Protein AF-A0A0S8EES5-F1 (afdb_monomer_lite)

Sequence (122 aa):
WSLVDFLVETYGPAKFAELFATFKEGSTVDNALLGVYSFDQDGLEDAWRASLDLPPRERPTPAEDQVSEASPTPAGQADTAGEADEDEFPWGTAIGLVAAGGALVGVTLLGVGVLSARLRRR

Structure (mmCIF, N/CA/C/O backbone):
data_AF-A0A0S8EES5-F1
#
_entry.id   AF-A0A0S8EES5-F1
#
loop_
_atom_site.group_PDB
_atom_site.id
_atom_site.type_symbol
_atom_site.label_atom_id
_atom_site.label_alt_id
_atom_site.label_comp_id
_atom_site.label_asym_id
_atom_site.label_entity_id
_atom_site.label_seq_id
_atom_site.pdbx_PDB_ins_code
_atom_site.Cartn_x
_atom_site.Cartn_y
_atom_site.Cartn_z
_atom_site.occupancy
_atom_site.B_iso_or_equiv
_atom_site.auth_seq_id
_atom_site.auth_comp_id
_atom_site.auth_asym_id
_atom_site.auth_atom_id
_atom_site.pdbx_PDB_model_num
ATOM 1 N N . TRP A 1 1 ? -2.210 0.722 -14.197 1.00 80.38 1 TRP A N 1
ATOM 2 C CA . TRP A 1 1 ? -2.063 -0.310 -13.162 1.00 80.38 1 TRP A CA 1
ATOM 3 C C . TRP A 1 1 ? -1.800 0.391 -11.848 1.00 80.38 1 TRP A C 1
ATOM 5 O O . TRP A 1 1 ? -0.877 1.199 -11.812 1.00 80.38 1 TRP A O 1
ATOM 15 N N . SER A 1 2 ? -2.638 0.194 -10.831 1.00 92.75 2 SER A N 1
ATOM 16 C CA . SER A 1 2 ? -2.426 0.808 -9.516 1.00 92.75 2 SER A CA 1
ATOM 17 C C . SER A 1 2 ? -1.786 -0.184 -8.538 1.00 92.75 2 SER A C 1
ATOM 19 O O . SER A 1 2 ? -1.866 -1.397 -8.726 1.00 92.75 2 SER A O 1
ATOM 21 N N . LEU A 1 3 ? -1.150 0.326 -7.481 1.00 94.31 3 LEU A N 1
ATOM 22 C CA . LEU A 1 3 ? -0.610 -0.505 -6.397 1.00 94.31 3 LEU A CA 1
ATOM 23 C C . LEU A 1 3 ? -1.723 -1.250 -5.637 1.00 94.31 3 LEU A C 1
ATOM 25 O O . LEU A 1 3 ? -1.525 -2.366 -5.165 1.00 94.31 3 LEU A O 1
ATOM 29 N N . VAL A 1 4 ? -2.911 -0.643 -5.551 1.00 94.81 4 VAL A N 1
ATOM 30 C CA . VAL A 1 4 ? -4.089 -1.260 -4.929 1.00 94.81 4 VAL A CA 1
ATOM 31 C C . VAL A 1 4 ? -4.578 -2.446 -5.756 1.00 94.81 4 VAL A C 1
ATOM 33 O O . VAL A 1 4 ? -4.836 -3.500 -5.182 1.00 94.81 4 VAL A O 1
ATOM 36 N N . ASP A 1 5 ? -4.646 -2.307 -7.084 1.00 96.50 5 ASP A N 1
ATOM 37 C CA . ASP A 1 5 ? -5.009 -3.426 -7.966 1.00 96.50 5 ASP A CA 1
ATOM 38 C C . ASP A 1 5 ? -4.024 -4.584 -7.788 1.00 96.50 5 ASP A C 1
ATOM 40 O O . ASP A 1 5 ? -4.446 -5.718 -7.593 1.00 96.50 5 ASP A O 1
ATOM 44 N N . PHE A 1 6 ? -2.717 -4.298 -7.739 1.00 96.94 6 PHE A N 1
ATOM 45 C CA . PHE A 1 6 ? -1.697 -5.313 -7.466 1.00 96.94 6 PHE A CA 1
ATOM 46 C C . PHE A 1 6 ? -1.941 -6.058 -6.146 1.00 96.94 6 PHE A C 1
ATOM 48 O O . PHE A 1 6 ? -1.895 -7.288 -6.127 1.00 96.94 6 PHE A O 1
ATOM 55 N N . LEU A 1 7 ? -2.230 -5.338 -5.057 1.00 97.06 7 LEU A N 1
ATOM 56 C CA . LEU A 1 7 ? -2.504 -5.951 -3.756 1.00 97.06 7 LEU A CA 1
ATOM 57 C C . LEU A 1 7 ? -3.744 -6.855 -3.798 1.00 97.06 7 LEU A C 1
ATOM 59 O O . LEU A 1 7 ? -3.719 -7.974 -3.284 1.00 97.06 7 LEU A O 1
ATOM 63 N N . VAL A 1 8 ? -4.822 -6.386 -4.428 1.00 97.25 8 VAL A N 1
ATOM 64 C CA . VAL A 1 8 ? -6.089 -7.122 -4.507 1.00 97.25 8 VAL A CA 1
ATOM 65 C C . VAL A 1 8 ? -5.986 -8.326 -5.438 1.00 97.25 8 VAL A C 1
ATOM 67 O O . VAL A 1 8 ? -6.517 -9.382 -5.107 1.00 97.25 8 VAL A O 1
ATOM 70 N N . GLU A 1 9 ? -5.313 -8.206 -6.576 1.00 97.31 9 GLU A N 1
ATOM 71 C CA . GLU A 1 9 ? -5.183 -9.306 -7.533 1.00 97.31 9 GLU A CA 1
ATOM 72 C C . GLU A 1 9 ? -4.168 -10.363 -7.084 1.00 97.31 9 GLU A C 1
ATOM 74 O O . GLU A 1 9 ? -4.403 -11.554 -7.283 1.00 97.31 9 GLU A O 1
ATOM 79 N N . THR A 1 10 ? -3.073 -9.954 -6.434 1.00 97.06 10 THR A N 1
ATOM 80 C CA . THR A 1 10 ? -2.003 -10.873 -6.007 1.00 97.06 10 THR A CA 1
ATOM 81 C C . THR A 1 10 ? -2.346 -11.590 -4.704 1.00 97.06 10 THR A C 1
ATOM 83 O O . THR A 1 10 ? -2.116 -12.792 -4.580 1.00 97.06 10 THR A O 1
ATOM 86 N N . TYR A 1 11 ? -2.905 -10.873 -3.724 1.00 96.81 11 TYR A N 1
ATOM 87 C CA . TYR A 1 11 ? -3.154 -11.409 -2.378 1.00 96.81 11 TYR A CA 1
ATOM 88 C C . TYR A 1 11 ? -4.641 -11.561 -2.043 1.00 96.81 11 TYR A C 1
ATOM 90 O O . TYR A 1 11 ? -4.999 -12.171 -1.032 1.00 96.81 11 TYR A O 1
ATOM 98 N N . GLY A 1 12 ? -5.521 -11.037 -2.892 1.00 97.69 12 GLY A N 1
ATOM 99 C CA . GLY A 1 12 ? -6.962 -11.131 -2.728 1.00 97.69 12 GLY A CA 1
ATOM 100 C C . GLY A 1 12 ? -7.572 -9.976 -1.922 1.00 97.69 12 GLY A C 1
ATOM 101 O O . GLY A 1 12 ? -6.930 -9.365 -1.061 1.00 97.69 12 GLY A O 1
ATOM 102 N N . PRO A 1 13 ? -8.876 -9.712 -2.119 1.00 97.44 13 PRO A N 1
ATOM 103 C CA . PRO A 1 13 ? -9.588 -8.647 -1.412 1.00 97.44 13 PRO A CA 1
ATOM 104 C C . PRO A 1 13 ? -9.677 -8.881 0.104 1.00 97.44 13 PRO A C 1
ATOM 106 O O . PRO A 1 13 ? -9.782 -7.921 0.863 1.00 97.44 13 PRO A O 1
ATOM 109 N N . ALA A 1 14 ? -9.624 -10.138 0.564 1.00 97.94 14 ALA A N 1
ATOM 110 C CA . ALA A 1 14 ? -9.673 -10.470 1.989 1.00 97.94 14 ALA A CA 1
ATOM 111 C C . ALA A 1 14 ? -8.429 -9.968 2.739 1.00 97.94 14 ALA A C 1
ATOM 113 O O . ALA A 1 14 ? -8.561 -9.328 3.780 1.00 97.94 14 ALA A O 1
ATOM 114 N N . LYS A 1 15 ? -7.234 -10.185 2.175 1.00 96.94 15 LYS A N 1
ATOM 115 C CA . LYS A 1 15 ? -5.978 -9.670 2.735 1.00 96.94 15 LYS A CA 1
ATOM 116 C C . LYS A 1 15 ? -5.919 -8.145 2.695 1.00 96.94 15 LYS A C 1
ATOM 118 O O . LYS A 1 15 ? -5.477 -7.509 3.647 1.00 96.94 15 LYS A O 1
ATOM 123 N N . PHE A 1 16 ? -6.457 -7.534 1.643 1.00 97.69 16 PHE A N 1
ATOM 124 C CA . PHE A 1 16 ? -6.564 -6.078 1.576 1.00 97.69 16 PHE A CA 1
ATOM 125 C C . PHE A 1 16 ? -7.522 -5.500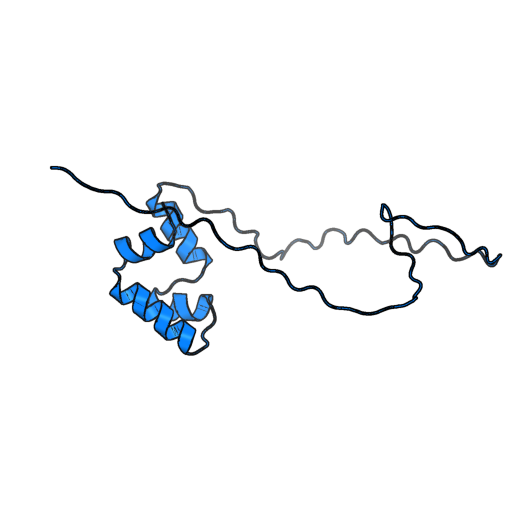 2.634 1.00 97.69 16 PHE A C 1
ATOM 127 O O . PHE A 1 16 ? -7.235 -4.465 3.235 1.00 97.69 16 PHE A O 1
ATOM 134 N N . ALA A 1 17 ? -8.629 -6.186 2.927 1.00 97.88 17 ALA A N 1
ATOM 135 C CA . ALA A 1 17 ? -9.522 -5.806 4.020 1.00 97.88 17 ALA A CA 1
ATOM 136 C C . ALA A 1 17 ? -8.855 -5.950 5.401 1.00 97.88 17 ALA A C 1
ATOM 138 O O . ALA A 1 17 ? -9.062 -5.099 6.265 1.00 97.88 17 ALA A O 1
ATOM 139 N N . GLU A 1 18 ? -8.032 -6.985 5.595 1.00 98.00 18 GLU A N 1
ATOM 140 C CA . GLU A 1 18 ? -7.221 -7.178 6.805 1.00 98.00 18 GLU A CA 1
ATOM 141 C C . GLU A 1 18 ? -6.244 -6.009 7.013 1.00 98.00 18 GLU A C 1
ATOM 143 O O . GLU A 1 18 ? -6.186 -5.448 8.106 1.00 98.00 18 GLU A O 1
ATOM 148 N N . LEU A 1 19 ? -5.577 -5.542 5.949 1.00 97.44 19 LEU A N 1
ATOM 149 C CA . LEU A 1 19 ? -4.724 -4.347 6.003 1.00 97.44 19 LEU A CA 1
ATOM 150 C C . LEU A 1 19 ? -5.496 -3.119 6.508 1.00 97.44 19 LEU A C 1
ATOM 152 O O . LEU A 1 19 ? -5.057 -2.436 7.431 1.00 97.44 19 LEU A O 1
ATOM 156 N N . PHE A 1 20 ? -6.691 -2.857 5.977 1.00 96.25 20 PHE A N 1
ATOM 157 C CA . PHE A 1 20 ? -7.507 -1.749 6.478 1.00 96.25 20 PHE A CA 1
ATOM 158 C C . PHE A 1 20 ? -7.970 -1.932 7.922 1.00 96.25 20 PHE A C 1
ATOM 160 O O . PHE A 1 20 ? -8.088 -0.940 8.643 1.00 96.25 20 PHE A O 1
ATOM 167 N N . ALA A 1 21 ? -8.237 -3.163 8.359 1.00 97.50 21 ALA A N 1
ATOM 168 C CA . ALA A 1 21 ? -8.553 -3.431 9.757 1.00 97.50 21 ALA A CA 1
ATOM 169 C C . ALA A 1 21 ? -7.383 -3.019 10.665 1.00 97.50 21 ALA A C 1
ATOM 171 O O . ALA A 1 21 ? -7.603 -2.260 11.607 1.00 97.50 21 ALA A O 1
ATOM 172 N N . THR A 1 22 ? -6.146 -3.383 10.308 1.00 96.31 22 THR A N 1
ATOM 173 C CA . THR A 1 22 ? -4.954 -2.989 11.082 1.00 96.31 22 THR A CA 1
ATOM 174 C C . THR A 1 22 ? -4.733 -1.470 11.122 1.00 96.31 22 THR A C 1
ATOM 176 O O . THR A 1 22 ? -4.358 -0.928 12.163 1.00 96.31 22 THR A O 1
ATOM 179 N N . PHE A 1 23 ? -5.047 -0.737 10.046 1.00 95.25 23 PHE A N 1
ATOM 180 C CA . PHE A 1 23 ? -5.010 0.733 10.066 1.00 95.25 23 PHE A CA 1
ATOM 181 C C . PHE A 1 23 ? -6.056 1.352 10.985 1.00 95.25 23 PHE A C 1
ATOM 183 O O . PHE A 1 23 ? -5.776 2.341 11.660 1.00 95.25 23 PHE A O 1
ATOM 190 N N . LYS A 1 24 ? -7.258 0.772 11.053 1.00 95.69 24 LYS A N 1
ATOM 191 C CA . LYS A 1 24 ? -8.304 1.247 11.971 1.00 95.69 24 LYS A CA 1
ATOM 192 C C . LYS A 1 24 ? -7.918 1.085 13.439 1.00 95.69 24 LYS A C 1
ATOM 194 O O . LYS A 1 24 ? -8.434 1.818 14.276 1.00 95.69 24 LYS A O 1
ATOM 199 N N . GLU A 1 25 ? -7.026 0.152 13.740 1.00 95.94 25 GLU A N 1
ATOM 200 C CA . GLU A 1 25 ? -6.473 -0.066 15.079 1.00 95.94 25 GLU A CA 1
ATOM 201 C C . GLU A 1 25 ? -5.354 0.931 15.427 1.00 95.94 25 GLU A C 1
ATOM 203 O O . GLU A 1 25 ? -4.873 0.947 16.556 1.00 95.94 25 GLU A O 1
ATOM 208 N N . GLY A 1 26 ? -4.964 1.800 14.487 1.00 96.25 26 GLY A N 1
ATOM 209 C CA . GLY A 1 26 ? -3.919 2.804 14.684 1.00 96.25 26 GLY A CA 1
ATOM 210 C C . GLY A 1 26 ? -2.505 2.303 14.391 1.00 96.25 26 GLY A C 1
ATOM 211 O O . GLY A 1 26 ? -1.540 2.955 14.789 1.00 96.25 26 GLY A O 1
ATOM 212 N N . SER A 1 27 ? -2.361 1.168 13.698 1.00 96.31 27 SER A N 1
ATOM 213 C CA . SER A 1 27 ? -1.046 0.688 13.265 1.00 96.31 27 SER A CA 1
ATOM 214 C C . SER A 1 27 ? -0.408 1.645 12.258 1.00 96.31 27 SER A C 1
ATOM 216 O O . SER A 1 27 ? -1.082 2.210 11.393 1.00 96.31 27 SER A O 1
ATOM 218 N N . THR A 1 28 ? 0.914 1.800 12.347 1.00 96.62 28 THR A N 1
ATOM 219 C CA . THR A 1 28 ? 1.695 2.492 11.313 1.00 96.62 28 THR A CA 1
ATOM 220 C C . THR A 1 28 ? 1.671 1.703 10.002 1.00 96.62 28 THR A C 1
ATOM 222 O O . THR A 1 28 ? 1.351 0.514 9.993 1.00 96.62 28 THR A O 1
ATOM 225 N N . VAL A 1 29 ? 2.037 2.358 8.894 1.00 95.06 29 VAL A N 1
ATOM 226 C CA . VAL A 1 29 ? 2.091 1.728 7.563 1.00 95.06 29 VAL A CA 1
ATOM 227 C C . VAL A 1 29 ? 2.968 0.481 7.567 1.00 95.06 29 VAL A C 1
ATOM 229 O O . VAL A 1 29 ? 2.478 -0.594 7.227 1.00 95.06 29 VAL A O 1
ATOM 232 N N . ASP A 1 30 ? 4.208 0.594 8.039 1.00 95.38 30 ASP A N 1
ATOM 233 C CA . ASP A 1 30 ? 5.120 -0.549 8.093 1.00 95.38 30 ASP A CA 1
ATOM 234 C C . ASP A 1 30 ? 4.608 -1.671 8.995 1.00 95.38 30 ASP A C 1
ATOM 236 O O . ASP A 1 30 ? 4.614 -2.826 8.587 1.00 95.38 30 ASP A O 1
ATOM 240 N N . ASN A 1 31 ? 4.097 -1.360 10.191 1.00 96.94 31 ASN A N 1
ATOM 241 C CA . ASN A 1 31 ? 3.606 -2.394 11.107 1.00 96.94 31 ASN A CA 1
ATOM 242 C C . ASN A 1 31 ? 2.385 -3.133 10.546 1.00 96.94 31 ASN A C 1
ATOM 244 O O . ASN A 1 31 ? 2.273 -4.348 10.698 1.00 96.94 31 ASN A O 1
ATOM 248 N N . ALA A 1 32 ? 1.480 -2.413 9.884 1.00 97.69 32 ALA A N 1
ATOM 249 C CA . ALA A 1 32 ? 0.318 -2.996 9.228 1.00 97.69 32 ALA A CA 1
ATOM 250 C C . ALA A 1 32 ? 0.728 -3.921 8.071 1.00 97.69 32 ALA A C 1
ATOM 252 O O . ALA A 1 32 ? 0.246 -5.051 7.972 1.00 97.69 32 ALA A O 1
ATOM 253 N N . LEU A 1 33 ? 1.651 -3.467 7.218 1.00 97.38 33 LEU A N 1
ATOM 254 C CA . LEU A 1 33 ? 2.162 -4.268 6.106 1.00 97.38 33 LEU A CA 1
ATOM 255 C C . LEU A 1 33 ? 2.927 -5.499 6.610 1.00 97.38 33 LEU A C 1
ATOM 257 O O . LEU A 1 33 ? 2.669 -6.609 6.140 1.00 97.38 33 LEU A O 1
ATOM 261 N N . LEU A 1 34 ? 3.775 -5.341 7.628 1.00 97.25 34 LEU A N 1
ATOM 262 C CA . LEU A 1 34 ? 4.513 -6.446 8.237 1.00 97.25 34 LEU A CA 1
ATOM 263 C C . LEU A 1 34 ? 3.565 -7.467 8.873 1.00 97.25 34 LEU A C 1
ATOM 265 O O . LEU A 1 34 ? 3.757 -8.670 8.707 1.00 97.25 34 LEU A O 1
ATOM 269 N N . GLY A 1 35 ? 2.514 -7.006 9.553 1.00 96.50 35 GLY A N 1
ATOM 270 C CA . GLY A 1 35 ? 1.526 -7.879 10.182 1.00 96.50 35 GLY A CA 1
ATOM 271 C C . GLY A 1 35 ? 0.707 -8.694 9.179 1.00 96.50 35 GLY A C 1
ATOM 272 O O . GLY A 1 35 ? 0.481 -9.884 9.392 1.00 96.50 35 GLY A O 1
ATOM 273 N N . VAL A 1 36 ? 0.279 -8.079 8.073 1.00 97.56 36 VAL A N 1
ATOM 274 C CA . VAL A 1 36 ? -0.648 -8.714 7.118 1.00 97.56 36 VAL A CA 1
ATOM 275 C C . VAL A 1 36 ? 0.073 -9.467 6.002 1.00 97.56 36 VAL A C 1
ATOM 277 O O . VAL A 1 36 ? -0.387 -10.543 5.599 1.00 97.56 36 VAL A O 1
ATOM 280 N N . TYR A 1 37 ? 1.180 -8.910 5.511 1.00 96.81 37 TYR A N 1
ATOM 281 C CA . TYR A 1 37 ? 1.904 -9.373 4.325 1.00 96.81 37 TYR A CA 1
ATOM 282 C C . TYR A 1 37 ? 3.357 -9.777 4.587 1.00 96.81 37 TYR A C 1
ATOM 284 O O . TYR A 1 37 ? 3.995 -10.328 3.693 1.00 96.81 37 TYR A O 1
ATOM 292 N N . SER A 1 38 ? 3.875 -9.548 5.797 1.00 96.81 38 SER A N 1
ATOM 293 C CA . SER A 1 38 ? 5.255 -9.889 6.172 1.00 96.81 38 SER A CA 1
ATOM 294 C C . SER A 1 38 ? 6.337 -9.134 5.386 1.00 96.81 38 SER A C 1
ATOM 296 O O . SER A 1 38 ? 7.462 -9.614 5.274 1.00 96.81 38 SER A O 1
ATOM 298 N N . PHE A 1 39 ? 6.017 -7.937 4.889 1.00 96.06 39 PHE A N 1
ATOM 299 C CA . PHE A 1 39 ? 6.969 -6.976 4.326 1.00 96.06 39 PHE A CA 1
ATOM 300 C C . PHE A 1 39 ? 6.621 -5.546 4.756 1.00 96.06 39 PHE A C 1
ATOM 302 O O . PHE A 1 39 ? 5.503 -5.292 5.189 1.00 96.06 39 PHE A O 1
ATOM 309 N N . ASP A 1 40 ? 7.565 -4.620 4.635 1.00 95.50 40 ASP A N 1
ATOM 310 C CA . ASP A 1 40 ? 7.385 -3.183 4.874 1.00 95.50 40 ASP A CA 1
ATOM 311 C C . ASP A 1 40 ? 7.053 -2.428 3.570 1.00 95.50 40 ASP A C 1
ATOM 313 O O . ASP A 1 40 ? 6.754 -3.032 2.534 1.00 95.50 40 ASP A O 1
ATOM 317 N N . GLN A 1 41 ? 7.067 -1.092 3.602 1.00 94.81 41 GLN A N 1
ATOM 318 C CA . GLN A 1 41 ? 6.820 -0.285 2.403 1.00 94.81 41 GLN A CA 1
ATOM 319 C C . GLN A 1 41 ? 7.817 -0.555 1.264 1.00 94.81 41 GLN A C 1
ATOM 321 O O . GLN A 1 41 ? 7.402 -0.568 0.102 1.00 94.81 41 GLN A O 1
ATOM 326 N N . ASP A 1 42 ? 9.089 -0.800 1.581 1.00 94.31 42 ASP A N 1
ATOM 327 C CA . ASP A 1 42 ? 10.115 -1.122 0.584 1.00 94.31 42 ASP A CA 1
ATOM 328 C C . ASP A 1 42 ? 9.812 -2.470 -0.073 1.00 94.31 42 ASP A C 1
ATOM 330 O O . ASP A 1 42 ? 9.771 -2.581 -1.299 1.00 94.31 42 ASP A O 1
ATOM 334 N N . GLY A 1 43 ? 9.519 -3.493 0.734 1.00 94.44 43 GLY A N 1
ATOM 335 C CA . GLY A 1 43 ? 9.186 -4.818 0.225 1.00 94.44 43 GLY A CA 1
ATOM 336 C C . GLY A 1 43 ? 7.895 -4.840 -0.601 1.00 94.44 43 GLY A C 1
ATOM 337 O O . GLY A 1 43 ? 7.828 -5.555 -1.603 1.00 94.44 43 GLY A O 1
ATOM 338 N N . LEU A 1 44 ? 6.894 -4.024 -0.245 1.00 96.31 44 LEU A N 1
ATOM 339 C CA . LEU A 1 44 ? 5.687 -3.839 -1.061 1.00 96.31 44 LEU A CA 1
ATOM 340 C C . LEU A 1 44 ? 6.041 -3.319 -2.453 1.00 96.31 44 LEU A C 1
ATOM 342 O O . LEU A 1 44 ? 5.525 -3.791 -3.469 1.00 96.31 44 LEU A O 1
ATOM 346 N N . GLU A 1 45 ? 6.893 -2.305 -2.495 1.00 94.88 45 GLU A N 1
ATOM 347 C CA . GLU A 1 45 ? 7.278 -1.677 -3.737 1.00 94.88 45 GLU A CA 1
ATOM 348 C C . GLU A 1 45 ? 8.129 -2.600 -4.607 1.00 94.88 45 GLU A C 1
ATOM 350 O O . GLU A 1 45 ? 7.863 -2.716 -5.804 1.00 94.88 45 GLU A O 1
ATOM 355 N N . ASP A 1 46 ? 9.100 -3.291 -4.016 1.00 95.12 46 ASP A N 1
ATOM 356 C CA . ASP A 1 46 ? 9.921 -4.276 -4.714 1.00 95.12 46 ASP A CA 1
ATOM 357 C C . ASP A 1 46 ? 9.051 -5.395 -5.297 1.00 95.12 46 ASP A C 1
ATOM 359 O O . ASP A 1 46 ? 9.198 -5.744 -6.470 1.00 95.12 46 ASP A O 1
ATOM 363 N N . ALA A 1 47 ? 8.077 -5.901 -4.533 1.00 95.19 47 ALA A N 1
ATOM 364 C CA . ALA A 1 47 ? 7.126 -6.902 -5.012 1.00 95.19 47 ALA A CA 1
ATOM 365 C C . ALA A 1 47 ? 6.261 -6.372 -6.168 1.00 95.19 47 ALA A C 1
ATOM 367 O O . ALA A 1 47 ? 6.065 -7.057 -7.177 1.00 95.19 47 ALA A O 1
ATOM 368 N N . TRP A 1 48 ? 5.777 -5.133 -6.062 1.00 96.19 48 TRP A N 1
ATOM 369 C CA . TRP A 1 48 ? 5.006 -4.498 -7.127 1.00 96.19 48 TRP A CA 1
ATOM 370 C C . TRP A 1 48 ? 5.843 -4.287 -8.392 1.00 96.19 48 TRP A C 1
ATOM 372 O O . TRP A 1 48 ? 5.383 -4.584 -9.493 1.00 96.19 48 TRP A O 1
ATOM 382 N N . ARG A 1 49 ? 7.091 -3.832 -8.263 1.00 95.44 49 ARG A N 1
ATOM 383 C CA . ARG A 1 49 ? 8.011 -3.648 -9.394 1.00 95.44 49 ARG A CA 1
ATOM 384 C C . ARG A 1 49 ? 8.369 -4.973 -10.052 1.00 95.44 49 ARG A C 1
ATOM 386 O O . ARG A 1 49 ? 8.325 -5.053 -11.278 1.00 95.44 49 ARG A O 1
ATOM 393 N N . ALA A 1 50 ? 8.619 -6.013 -9.261 1.00 95.56 50 ALA A N 1
ATOM 394 C CA . ALA A 1 50 ? 8.851 -7.360 -9.767 1.00 95.56 50 ALA A CA 1
ATOM 395 C C . ALA A 1 50 ? 7.649 -7.883 -10.572 1.00 95.56 50 ALA A C 1
ATOM 397 O O . ALA A 1 50 ? 7.837 -8.496 -11.619 1.00 95.56 50 ALA A O 1
ATOM 398 N N . SER A 1 51 ? 6.413 -7.574 -10.155 1.00 94.88 51 SER A N 1
ATOM 399 C CA . SER A 1 51 ? 5.205 -7.932 -10.921 1.00 94.88 51 SER A CA 1
ATOM 400 C C . SER A 1 51 ? 5.121 -7.261 -12.301 1.00 94.88 51 SER A C 1
ATOM 402 O O . SER A 1 51 ? 4.413 -7.741 -13.183 1.00 94.88 51 SER A O 1
ATOM 404 N N . LEU A 1 52 ? 5.858 -6.163 -12.490 1.00 95.00 52 LEU A N 1
ATOM 405 C CA . LEU A 1 52 ? 5.941 -5.394 -13.730 1.00 95.00 52 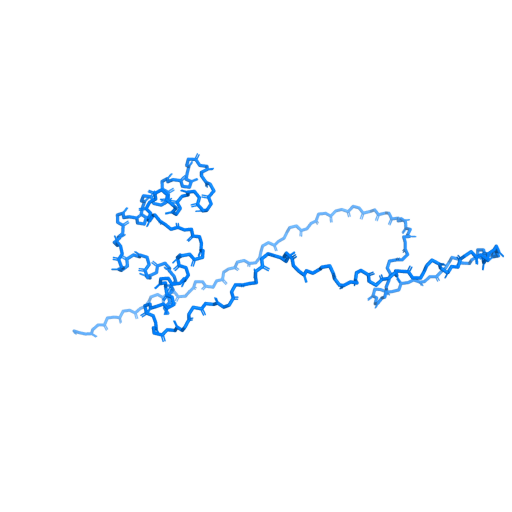LEU A CA 1
ATOM 406 C C . LEU A 1 52 ? 7.241 -5.659 -14.510 1.00 95.00 52 LEU A C 1
ATOM 408 O O . LEU A 1 52 ? 7.512 -4.935 -15.467 1.00 95.00 52 LEU A O 1
ATOM 412 N N . ASP A 1 53 ? 8.044 -6.649 -14.101 1.00 95.44 53 ASP A N 1
ATOM 413 C CA . ASP A 1 53 ? 9.374 -6.941 -14.661 1.00 95.44 53 ASP A CA 1
ATOM 414 C C . ASP A 1 53 ? 10.335 -5.730 -14.599 1.00 95.44 53 ASP A C 1
ATOM 416 O O . ASP A 1 53 ? 11.196 -5.522 -15.452 1.00 95.44 53 ASP A O 1
ATOM 420 N N . LEU A 1 54 ? 10.167 -4.880 -13.578 1.00 94.06 54 LEU A N 1
ATOM 421 C CA . LEU A 1 54 ? 11.016 -3.715 -13.337 1.00 94.06 54 LEU A CA 1
ATOM 422 C C . LEU A 1 54 ? 12.116 -4.044 -12.314 1.00 94.06 54 LEU A C 1
ATOM 424 O O . LEU A 1 54 ? 11.844 -4.725 -11.324 1.00 94.06 54 LEU A O 1
ATOM 428 N N . PRO A 1 55 ? 13.342 -3.509 -12.478 1.00 90.06 55 PRO A N 1
ATOM 429 C CA . PRO A 1 55 ? 14.416 -3.707 -11.504 1.00 90.06 55 PRO A CA 1
ATOM 430 C C . PRO A 1 55 ? 14.063 -3.056 -10.154 1.00 90.06 55 PRO A C 1
ATOM 432 O O . PRO A 1 55 ? 13.378 -2.032 -10.167 1.00 90.06 55 PRO A O 1
ATOM 435 N N . PRO A 1 56 ? 14.531 -3.563 -8.999 1.00 87.81 56 PRO A N 1
ATOM 436 C CA . PRO A 1 56 ? 14.339 -2.912 -7.695 1.00 87.81 56 PRO A CA 1
ATOM 437 C C . PRO A 1 56 ? 14.831 -1.459 -7.683 1.00 87.81 56 PRO A C 1
ATOM 439 O O . PRO A 1 56 ? 15.688 -1.085 -8.490 1.00 87.81 56 PRO A O 1
ATOM 442 N N . ARG A 1 57 ? 14.291 -0.615 -6.796 1.00 86.38 57 ARG A N 1
ATOM 443 C CA . ARG A 1 57 ? 14.820 0.752 -6.655 1.00 86.38 57 ARG A CA 1
ATOM 444 C C . ARG A 1 57 ? 16.164 0.737 -5.939 1.00 86.38 57 ARG A C 1
ATOM 446 O O . ARG A 1 57 ? 16.378 -0.022 -4.997 1.00 86.38 57 ARG A O 1
ATOM 453 N N . GLU A 1 58 ? 17.044 1.646 -6.344 1.00 85.19 58 GLU A N 1
ATOM 454 C CA . GLU A 1 58 ? 18.229 1.952 -5.552 1.00 85.19 58 GLU A CA 1
ATOM 455 C C . GLU A 1 58 ? 17.793 2.707 -4.300 1.00 85.19 58 GLU A C 1
ATOM 457 O O . GLU A 1 58 ? 17.324 3.846 -4.364 1.00 85.19 58 GLU A O 1
ATOM 462 N N . ARG A 1 59 ? 17.886 2.031 -3.156 1.00 82.00 59 ARG A N 1
ATOM 463 C CA . ARG A 1 59 ? 17.598 2.635 -1.861 1.00 82.00 59 ARG A CA 1
ATOM 464 C C . ARG A 1 59 ? 18.832 3.418 -1.427 1.00 82.00 59 ARG A C 1
ATOM 466 O O . ARG A 1 59 ? 19.919 2.837 -1.425 1.00 82.00 59 ARG A O 1
ATOM 473 N N . PRO A 1 60 ? 18.706 4.709 -1.071 1.00 70.19 60 PRO A N 1
ATOM 474 C CA . PRO A 1 60 ? 19.819 5.424 -0.479 1.00 70.19 60 PRO A CA 1
ATOM 475 C C . PRO A 1 60 ? 20.170 4.702 0.819 1.00 70.19 60 PRO A C 1
ATOM 477 O O . PRO A 1 60 ? 19.373 4.677 1.755 1.00 70.19 60 PRO A O 1
ATOM 480 N N . THR A 1 61 ? 21.345 4.077 0.856 1.00 73.38 61 THR A N 1
ATOM 481 C CA . THR A 1 61 ? 21.920 3.561 2.094 1.00 73.38 61 THR A CA 1
ATOM 482 C C . THR A 1 61 ? 21.874 4.706 3.107 1.00 73.38 61 THR A C 1
ATOM 484 O O . THR A 1 61 ? 22.398 5.781 2.786 1.00 73.38 61 THR A O 1
ATOM 487 N N . PRO A 1 62 ? 21.222 4.542 4.279 1.00 66.81 62 PRO A N 1
ATOM 488 C CA . PRO A 1 62 ? 21.312 5.516 5.355 1.00 66.81 62 PRO A CA 1
ATOM 489 C C . PRO A 1 62 ? 22.782 5.856 5.520 1.00 66.81 62 PRO A C 1
ATOM 491 O O . PRO A 1 62 ? 23.613 4.960 5.624 1.00 66.81 62 PRO A O 1
ATOM 494 N N . ALA A 1 63 ? 23.092 7.134 5.366 1.00 61.84 63 ALA A N 1
ATOM 495 C CA . ALA A 1 63 ? 24.434 7.616 5.136 1.00 61.84 63 ALA A CA 1
ATOM 496 C C . ALA A 1 63 ? 25.379 7.286 6.301 1.00 61.84 63 ALA A C 1
ATOM 498 O O . ALA A 1 63 ? 25.603 8.119 7.173 1.00 61.84 63 ALA A O 1
ATOM 499 N N . GLU A 1 64 ? 25.957 6.090 6.303 1.00 58.94 64 GLU A N 1
ATOM 500 C CA . GLU A 1 64 ? 27.025 5.728 7.235 1.00 58.94 64 GLU A CA 1
ATOM 501 C C . GLU A 1 64 ? 28.388 6.265 6.752 1.00 58.94 64 GLU A C 1
ATOM 503 O O . GLU A 1 64 ? 29.335 6.305 7.523 1.00 58.94 64 GLU A O 1
ATOM 508 N N . ASP A 1 65 ? 28.440 6.828 5.533 1.00 57.72 65 ASP A N 1
ATOM 509 C CA . ASP A 1 65 ? 29.614 7.479 4.932 1.00 57.72 65 ASP A CA 1
ATOM 510 C C . ASP A 1 65 ? 29.301 8.857 4.288 1.00 57.72 65 ASP A C 1
ATOM 512 O O . ASP A 1 65 ? 29.886 9.231 3.276 1.00 57.72 65 ASP A O 1
ATOM 516 N N . GLN A 1 66 ? 28.388 9.663 4.855 1.00 56.22 66 GLN A N 1
ATOM 517 C CA . GLN A 1 66 ? 28.309 11.113 4.539 1.00 56.22 66 GLN A CA 1
ATOM 518 C C . GLN A 1 66 ? 28.976 11.967 5.629 1.00 56.22 66 GLN A C 1
ATOM 520 O O . GLN A 1 66 ? 28.554 13.086 5.918 1.00 56.22 66 GLN A O 1
ATOM 525 N N . VAL A 1 67 ? 30.070 11.471 6.213 1.00 57.31 67 VAL A N 1
ATOM 526 C CA . VAL A 1 67 ? 31.070 12.338 6.851 1.00 57.31 67 VAL A CA 1
ATOM 527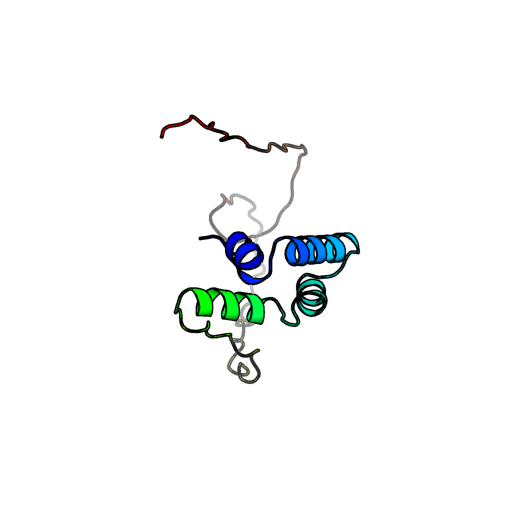 C C . VAL A 1 67 ? 31.991 12.877 5.753 1.00 57.31 67 VAL A C 1
ATOM 529 O O . VAL A 1 67 ? 33.178 12.582 5.706 1.00 57.31 67 VAL A O 1
ATOM 532 N N . SER A 1 68 ? 31.434 13.652 4.826 1.00 59.25 68 SER A N 1
ATOM 533 C CA . SER A 1 68 ? 32.228 14.492 3.936 1.00 59.25 68 SER A CA 1
ATOM 534 C C . SER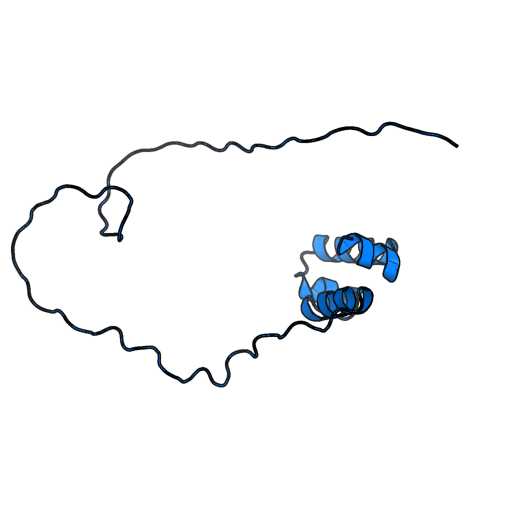 A 1 68 ? 31.508 15.826 3.773 1.00 59.25 68 SER A C 1
ATOM 536 O O . SER A 1 68 ? 30.617 15.992 2.950 1.00 59.25 68 SER A O 1
ATOM 538 N N . GLU A 1 69 ? 31.922 16.752 4.638 1.00 57.53 69 GLU A N 1
ATOM 539 C CA . GLU A 1 69 ? 31.733 18.199 4.544 1.00 57.53 69 GLU A CA 1
ATOM 540 C C . GLU A 1 69 ? 30.289 18.720 4.623 1.00 57.53 69 GLU A C 1
ATOM 542 O O . GLU A 1 69 ? 29.669 19.150 3.651 1.00 57.53 69 GLU A O 1
ATOM 547 N N . ALA A 1 70 ? 29.812 18.874 5.863 1.00 58.88 70 ALA A N 1
ATOM 548 C CA . ALA A 1 70 ? 29.132 20.119 6.195 1.00 58.88 70 ALA A CA 1
ATOM 549 C C . ALA A 1 70 ? 30.069 21.263 5.775 1.00 58.88 70 ALA A C 1
ATOM 551 O O . ALA A 1 70 ? 31.047 21.550 6.466 1.00 58.88 70 ALA A O 1
ATOM 552 N N . SER A 1 71 ? 29.821 21.855 4.604 1.00 50.94 71 SER A N 1
ATOM 553 C CA . SER A 1 71 ? 30.519 23.063 4.176 1.00 50.94 71 SER A CA 1
ATOM 554 C C . SER A 1 71 ? 30.394 24.067 5.323 1.00 50.94 71 SER A C 1
ATOM 556 O O . SER A 1 71 ? 29.262 24.349 5.734 1.00 50.94 71 SER A O 1
ATOM 558 N N . PRO A 1 72 ? 31.500 24.577 5.896 1.00 59.91 72 PRO A N 1
ATOM 559 C CA . PRO A 1 72 ? 31.395 25.573 6.940 1.00 59.91 72 PRO A CA 1
ATOM 560 C C . PRO A 1 72 ? 30.648 26.762 6.345 1.00 59.91 72 PRO A C 1
ATOM 562 O O . PRO A 1 72 ? 31.099 27.367 5.373 1.00 59.91 72 PRO A O 1
ATOM 565 N N . THR A 1 73 ? 29.491 27.088 6.918 1.00 63.19 73 THR A N 1
ATOM 566 C CA . THR A 1 73 ? 28.933 28.433 6.818 1.00 63.19 73 THR A CA 1
ATOM 567 C C . THR A 1 73 ? 30.073 29.384 7.173 1.00 63.19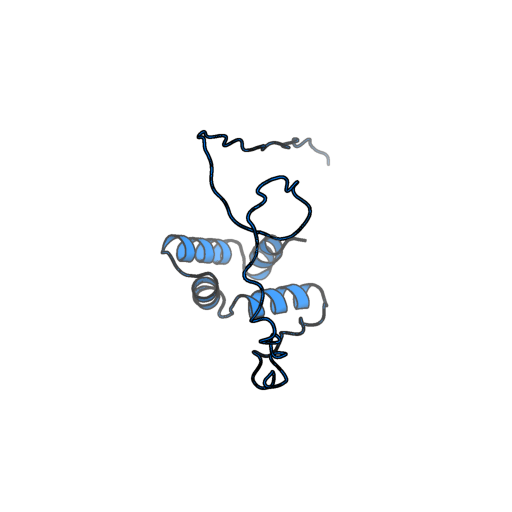 73 THR A C 1
ATOM 569 O O . THR A 1 73 ? 30.606 29.262 8.282 1.00 63.19 73 THR A O 1
ATOM 572 N N . PRO A 1 74 ? 30.508 30.287 6.276 1.00 61.09 74 PRO A N 1
ATOM 573 C CA . PRO A 1 74 ? 31.507 31.275 6.630 1.00 61.09 74 PRO A CA 1
ATOM 574 C C . PRO A 1 74 ? 30.961 32.080 7.808 1.00 61.09 74 PRO A C 1
ATOM 576 O O . PRO A 1 74 ? 30.023 32.863 7.667 1.00 61.09 74 PRO A O 1
ATOM 579 N N . ALA A 1 75 ? 31.525 31.860 8.992 1.00 60.59 75 ALA A N 1
ATOM 580 C CA . ALA A 1 75 ? 31.405 32.778 10.109 1.00 60.59 75 ALA A CA 1
ATOM 581 C C . ALA A 1 75 ? 32.206 34.028 9.728 1.00 60.59 75 ALA A C 1
ATOM 583 O O . ALA A 1 75 ? 33.377 34.173 10.065 1.00 60.59 75 ALA A O 1
ATOM 584 N N . GLY A 1 76 ? 31.589 34.881 8.919 1.00 57.84 76 GLY A N 1
ATOM 585 C CA . GLY A 1 76 ? 32.194 36.077 8.369 1.00 57.84 76 GLY A CA 1
ATOM 586 C C . GLY A 1 76 ? 31.125 37.126 8.150 1.00 57.84 76 GLY A C 1
ATOM 587 O O . GLY A 1 76 ? 30.615 37.243 7.048 1.00 57.84 76 GLY A O 1
ATOM 588 N N . GLN A 1 77 ? 30.768 37.835 9.220 1.00 50.81 77 GLN A N 1
ATOM 589 C CA . GLN A 1 77 ? 30.723 39.301 9.265 1.00 50.81 77 GLN A CA 1
ATOM 590 C C . GLN A 1 77 ? 30.178 39.733 10.629 1.00 50.81 77 GLN A C 1
ATOM 592 O O . GLN A 1 77 ? 28.981 39.916 10.836 1.00 50.81 77 GLN A O 1
ATOM 597 N N . ALA A 1 78 ? 31.101 39.889 11.578 1.00 55.53 78 ALA A N 1
ATOM 598 C CA . ALA A 1 78 ? 31.017 41.052 12.444 1.00 55.53 78 ALA A CA 1
ATOM 599 C C . ALA A 1 78 ? 31.356 42.291 11.593 1.00 55.53 78 ALA A C 1
ATOM 601 O O . ALA A 1 78 ? 32.070 42.172 10.598 1.00 55.53 78 ALA A O 1
ATOM 602 N N . ASP A 1 79 ? 30.846 43.440 12.027 1.00 50.12 79 ASP A N 1
ATOM 603 C CA . ASP A 1 79 ? 31.051 44.793 11.496 1.00 50.12 79 ASP A CA 1
ATOM 604 C C . ASP A 1 79 ? 30.040 45.261 10.442 1.00 50.12 79 ASP A C 1
ATOM 606 O O . ASP A 1 79 ? 30.294 45.265 9.241 1.00 50.12 79 ASP A O 1
ATOM 610 N N . THR A 1 80 ? 28.907 45.787 10.913 1.00 42.91 80 THR A N 1
ATOM 611 C CA . THR A 1 80 ? 28.569 47.200 10.653 1.00 42.91 80 THR A CA 1
ATOM 612 C C . THR A 1 80 ? 27.495 47.672 11.631 1.00 42.91 80 THR A C 1
ATOM 614 O O . THR A 1 80 ? 26.316 47.357 11.514 1.00 42.91 80 THR A O 1
ATOM 617 N N . ALA A 1 81 ? 27.925 48.439 12.632 1.00 52.16 81 ALA A N 1
ATOM 618 C CA . ALA A 1 81 ? 27.063 49.440 13.234 1.00 52.16 81 ALA A CA 1
ATOM 619 C C . ALA A 1 81 ? 26.835 50.535 12.184 1.00 52.16 81 ALA A C 1
ATOM 621 O O . ALA A 1 81 ? 27.810 51.066 11.650 1.00 52.16 81 ALA A O 1
ATOM 622 N N . GLY A 1 82 ? 25.580 50.865 11.896 1.00 43.34 82 GLY A N 1
ATOM 623 C CA . GLY A 1 82 ? 25.250 52.003 11.048 1.00 43.34 82 GLY A CA 1
ATOM 624 C C . GLY A 1 82 ? 23.868 51.904 10.422 1.00 43.34 82 GLY A C 1
ATOM 625 O O . GLY A 1 82 ? 23.683 51.156 9.475 1.00 43.34 82 GLY A O 1
ATOM 626 N N . GLU A 1 83 ? 22.975 52.741 10.943 1.00 47.69 83 GLU A N 1
ATOM 627 C CA . GLU A 1 83 ? 21.821 53.329 10.264 1.00 47.69 83 GLU A CA 1
ATOM 628 C C . GLU A 1 83 ? 20.617 52.444 9.908 1.00 47.69 83 GLU A C 1
ATOM 630 O O . GLU A 1 83 ? 20.649 51.556 9.060 1.00 47.69 83 GLU A O 1
ATOM 635 N N . ALA A 1 84 ? 19.508 52.787 10.564 1.00 54.00 84 ALA A N 1
ATOM 636 C CA . ALA A 1 84 ? 18.159 52.466 10.148 1.00 54.00 84 ALA A CA 1
ATOM 637 C C . ALA A 1 84 ? 17.854 53.118 8.792 1.00 54.00 84 ALA A C 1
ATOM 639 O O . ALA A 1 84 ? 18.027 54.324 8.646 1.00 54.00 84 ALA A O 1
ATOM 640 N N . ASP A 1 85 ? 17.340 52.331 7.854 1.00 49.78 85 ASP A N 1
ATOM 641 C CA . ASP A 1 85 ? 16.369 52.797 6.868 1.00 49.78 85 ASP A CA 1
ATOM 642 C C . ASP A 1 85 ? 15.457 51.601 6.571 1.00 49.78 85 ASP A C 1
ATOM 644 O O . ASP A 1 85 ? 15.895 50.513 6.190 1.00 49.78 85 ASP A O 1
ATOM 648 N N . GLU A 1 86 ? 14.197 51.770 6.931 1.00 54.75 86 GLU A N 1
ATOM 649 C CA . GLU A 1 86 ? 13.141 50.772 6.911 1.00 54.75 86 GLU A CA 1
ATOM 650 C C . GLU A 1 86 ? 12.271 51.096 5.701 1.00 54.75 86 GLU A C 1
ATOM 652 O O . GLU A 1 86 ? 11.418 51.955 5.827 1.00 54.75 86 GLU A O 1
ATOM 657 N N . ASP A 1 87 ? 12.485 50.446 4.548 1.00 50.41 87 ASP A N 1
ATOM 658 C CA . ASP A 1 87 ? 11.496 50.398 3.460 1.00 50.41 87 ASP A CA 1
ATOM 659 C C . ASP A 1 87 ? 11.828 49.331 2.382 1.00 50.41 87 ASP A C 1
ATOM 661 O O . ASP A 1 87 ? 12.952 49.205 1.905 1.00 50.41 87 ASP A O 1
ATOM 665 N N . GLU A 1 88 ? 10.777 48.594 1.993 1.00 47.91 88 GLU A N 1
ATOM 666 C CA . GLU A 1 88 ? 10.595 47.718 0.814 1.00 47.91 88 GLU A CA 1
ATOM 667 C C . GLU A 1 88 ? 11.213 46.299 0.763 1.00 47.91 88 GLU A C 1
ATOM 669 O O . GLU A 1 88 ? 12.388 46.094 0.462 1.00 47.91 88 GLU A O 1
ATOM 674 N N . PHE A 1 89 ? 10.347 45.268 0.850 1.00 48.50 89 PHE A N 1
ATOM 675 C CA . PHE A 1 89 ? 10.654 43.950 0.276 1.00 48.50 89 PHE A CA 1
ATOM 676 C C . PHE A 1 89 ? 9.442 43.236 -0.387 1.00 48.50 89 PHE A C 1
ATOM 678 O O . PHE A 1 89 ? 8.574 42.708 0.314 1.00 48.50 89 PHE A O 1
ATOM 685 N N . PRO A 1 90 ? 9.356 43.171 -1.737 1.00 51.25 90 PRO A N 1
ATOM 686 C CA . PRO A 1 90 ? 8.423 42.316 -2.480 1.00 51.25 90 PRO A CA 1
ATOM 687 C C . PRO A 1 90 ? 8.909 40.852 -2.542 1.00 51.25 90 PRO A C 1
ATOM 689 O O . PRO A 1 90 ? 10.086 40.569 -2.724 1.00 51.25 90 PRO A O 1
ATOM 692 N N . TRP A 1 91 ? 7.979 39.905 -2.421 1.00 47.31 91 TRP A N 1
ATOM 693 C CA . TRP A 1 91 ? 8.141 38.442 -2.409 1.00 47.31 91 TRP A CA 1
ATOM 694 C C . TRP A 1 91 ? 8.897 37.883 -3.634 1.00 47.31 91 TRP A C 1
ATOM 696 O O . TRP A 1 91 ? 8.308 37.402 -4.598 1.00 47.31 91 TRP A O 1
ATOM 706 N N . GLY A 1 92 ? 10.228 37.917 -3.568 1.00 55.59 92 GLY A N 1
ATOM 707 C CA . GLY A 1 92 ? 11.129 37.296 -4.545 1.00 55.59 92 GLY A CA 1
ATOM 708 C C . GLY A 1 92 ? 12.510 36.906 -4.009 1.00 55.59 92 GLY A C 1
ATOM 709 O O . GLY A 1 92 ? 13.240 36.187 -4.686 1.00 55.59 92 GLY A O 1
ATOM 710 N N . THR A 1 93 ? 12.869 37.295 -2.786 1.00 48.47 93 THR A N 1
ATOM 711 C CA . THR A 1 93 ? 14.169 36.969 -2.187 1.00 48.47 93 THR A CA 1
ATOM 712 C C . THR A 1 93 ? 14.062 36.981 -0.655 1.00 48.47 93 THR A C 1
ATOM 714 O O . THR A 1 93 ? 13.183 37.612 -0.097 1.00 48.47 93 THR A O 1
ATOM 717 N N . ALA A 1 94 ? 14.902 36.186 0.003 1.00 41.75 94 ALA A N 1
ATOM 718 C CA . ALA A 1 94 ? 15.255 36.155 1.430 1.00 41.75 94 ALA A CA 1
ATOM 719 C C . ALA A 1 94 ? 14.338 36.821 2.491 1.00 41.75 94 ALA A C 1
ATOM 721 O O . ALA A 1 94 ? 14.138 38.030 2.530 1.00 41.75 94 ALA A O 1
ATOM 722 N N . ILE A 1 95 ? 13.934 36.015 3.481 1.00 45.44 95 ILE A N 1
ATOM 723 C CA . ILE A 1 95 ? 13.418 36.475 4.776 1.00 45.44 95 ILE A CA 1
ATOM 724 C C . ILE A 1 95 ? 14.474 37.360 5.462 1.00 45.44 95 ILE A C 1
ATOM 726 O O . ILE A 1 95 ? 15.454 36.854 6.004 1.00 45.44 95 ILE A O 1
ATOM 730 N N . GLY A 1 96 ? 14.225 38.667 5.490 1.00 36.84 96 GLY A N 1
ATOM 731 C CA . GLY A 1 96 ? 14.385 39.482 6.691 1.00 36.84 96 GLY A CA 1
ATOM 732 C C . GLY A 1 96 ? 13.008 39.632 7.345 1.00 36.84 96 GLY A C 1
ATOM 733 O O . GLY A 1 96 ? 12.032 39.951 6.671 1.00 36.84 96 GLY A O 1
ATOM 734 N N . LEU A 1 97 ? 12.892 39.320 8.636 1.00 50.56 97 LEU A N 1
ATOM 735 C CA . LEU A 1 97 ? 11.659 39.498 9.416 1.00 50.56 97 LEU A CA 1
ATOM 736 C C . LEU A 1 97 ? 11.335 40.990 9.576 1.00 50.56 97 LEU A C 1
ATOM 738 O O . LEU A 1 97 ? 12.245 41.741 9.892 1.00 50.56 97 LEU A O 1
ATOM 742 N N . VAL A 1 98 ? 10.055 41.380 9.518 1.00 43.19 98 VAL A N 1
ATOM 743 C CA . VAL A 1 98 ? 9.388 42.169 10.577 1.00 43.19 98 VAL A CA 1
ATOM 744 C C . VAL A 1 98 ? 7.865 42.166 10.372 1.00 43.19 98 VAL A C 1
ATOM 746 O O . VAL A 1 98 ? 7.335 42.078 9.270 1.00 43.19 98 VAL A O 1
ATOM 749 N N . ALA A 1 99 ? 7.180 42.159 11.510 1.00 45.47 99 ALA A N 1
ATOM 750 C CA . ALA A 1 99 ? 5.759 41.973 11.723 1.00 45.47 99 ALA A CA 1
ATOM 751 C C . ALA A 1 99 ? 4.883 43.157 11.289 1.00 45.47 99 ALA A C 1
ATOM 753 O O . ALA A 1 99 ? 5.219 44.293 11.592 1.00 45.47 99 ALA A O 1
ATOM 754 N N . ALA A 1 100 ? 3.684 42.874 10.765 1.00 40.28 100 ALA A N 1
ATOM 755 C CA . ALA A 1 100 ? 2.468 43.629 11.087 1.00 40.28 100 ALA A CA 1
ATOM 756 C C . ALA A 1 100 ? 1.209 42.962 10.505 1.00 40.28 100 ALA A C 1
ATOM 758 O O . ALA A 1 100 ? 1.068 42.827 9.297 1.00 40.28 100 ALA A O 1
ATOM 759 N N . GLY A 1 101 ? 0.249 42.654 11.381 1.00 36.31 101 GLY A N 1
ATOM 760 C CA . GLY A 1 101 ? -1.166 42.883 11.086 1.00 36.31 101 GLY A CA 1
ATOM 761 C C . GLY A 1 101 ? -1.961 41.791 10.359 1.00 36.31 101 GLY A C 1
ATOM 762 O O . GLY A 1 101 ? -1.741 41.484 9.199 1.00 36.31 101 GLY A O 1
ATOM 763 N N . GLY A 1 102 ? -3.038 41.356 11.019 1.00 37.03 102 GLY A N 1
ATOM 764 C CA . GLY A 1 102 ? -4.336 41.295 10.340 1.00 37.03 102 GLY A CA 1
ATOM 765 C C . GLY A 1 102 ? -4.747 39.969 9.699 1.00 37.03 102 GLY A C 1
ATOM 766 O O . GLY A 1 102 ? -4.710 39.819 8.492 1.00 37.03 102 GLY A O 1
ATOM 767 N N . ALA A 1 103 ? -5.237 39.060 10.539 1.00 43.88 103 ALA A N 1
ATOM 768 C CA . ALA A 1 103 ? -6.567 38.448 10.456 1.00 43.88 103 ALA A CA 1
ATOM 769 C C . ALA A 1 103 ? -7.144 37.902 9.113 1.00 43.88 103 ALA A C 1
ATOM 771 O O . ALA A 1 103 ? -7.301 38.607 8.126 1.00 43.88 103 ALA A O 1
ATOM 772 N N . LEU A 1 104 ? -7.724 36.698 9.262 1.00 42.72 104 LEU A N 1
ATOM 773 C CA . LEU A 1 104 ? -8.871 36.092 8.555 1.00 42.72 104 LEU A CA 1
ATOM 774 C C . LEU A 1 104 ? -8.600 35.074 7.428 1.00 42.72 104 LEU A C 1
ATOM 776 O O . LEU A 1 104 ? -8.389 35.407 6.273 1.00 42.72 104 LEU A O 1
ATOM 780 N N . VAL A 1 105 ? -8.737 33.800 7.823 1.00 50.56 105 VAL A N 1
ATOM 781 C CA . VAL A 1 105 ? -9.678 32.793 7.284 1.00 50.56 105 VAL A CA 1
ATOM 782 C C . VAL A 1 105 ? -9.880 32.745 5.765 1.00 50.56 105 VAL A C 1
ATOM 784 O O . VAL A 1 105 ? -10.454 33.646 5.166 1.00 50.56 105 VAL A O 1
ATOM 787 N N . GLY A 1 106 ? -9.624 31.568 5.188 1.00 38.50 106 GLY A N 1
ATOM 788 C CA . GLY A 1 106 ? -10.132 31.232 3.860 1.00 38.50 106 GLY A CA 1
ATOM 789 C C . GLY A 1 106 ? -9.830 29.807 3.416 1.00 38.50 106 GLY A C 1
ATOM 790 O O . GLY A 1 106 ? -9.117 29.604 2.444 1.00 38.50 106 GLY A O 1
ATOM 791 N N . VAL A 1 107 ? -10.380 28.810 4.114 1.00 53.50 107 VAL A N 1
ATOM 792 C CA . VAL A 1 107 ? -10.541 27.451 3.570 1.00 53.50 107 VAL A CA 1
ATOM 793 C C . VAL A 1 107 ? -11.348 27.544 2.276 1.00 53.50 107 VAL A C 1
ATOM 795 O O . VAL A 1 107 ? -12.447 28.085 2.297 1.00 53.50 107 VAL A O 1
ATOM 798 N N . THR A 1 108 ? -10.875 26.959 1.177 1.00 48.03 108 THR A N 1
ATOM 799 C CA . THR A 1 108 ? -11.774 26.382 0.165 1.00 48.03 108 THR A CA 1
ATOM 800 C C . THR A 1 108 ? -11.089 25.250 -0.591 1.00 48.03 108 THR A C 1
ATOM 802 O O . THR A 1 108 ? -10.185 25.437 -1.399 1.00 48.03 108 THR A O 1
ATOM 805 N N . LEU A 1 109 ? -11.571 24.04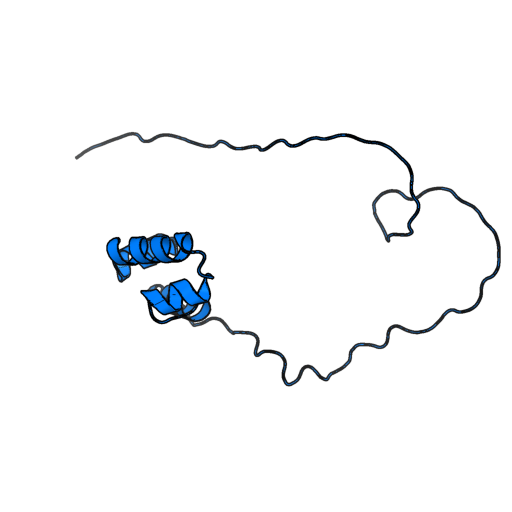7 -0.288 1.00 49.44 109 LEU A N 1
ATOM 806 C CA . LEU A 1 109 ? -11.467 22.841 -1.094 1.00 49.44 109 LEU A CA 1
ATOM 807 C C . LEU A 1 109 ? -12.032 23.100 -2.496 1.00 49.44 109 LEU A C 1
ATOM 809 O O . LEU A 1 109 ? -13.175 23.539 -2.617 1.00 49.44 109 LEU A O 1
ATOM 813 N N . LEU A 1 110 ? -11.297 22.721 -3.538 1.00 49.22 110 LEU A N 1
ATOM 814 C CA . LEU A 1 110 ? -11.892 22.434 -4.840 1.00 49.22 110 LEU A CA 1
ATOM 815 C C . LEU A 1 110 ? -11.789 20.939 -5.098 1.00 49.22 110 LEU A C 1
ATOM 817 O O . LEU A 1 110 ? -10.740 20.401 -5.442 1.00 49.22 110 LEU A O 1
ATOM 821 N N . GLY A 1 111 ? -12.918 20.276 -4.877 1.00 42.16 111 GLY A N 1
ATOM 822 C CA . GLY A 1 111 ? -13.183 18.973 -5.447 1.00 42.16 111 GLY A CA 1
ATOM 823 C C . GLY A 1 111 ? -13.853 19.074 -6.817 1.00 42.16 111 GLY A C 1
ATOM 824 O O . GLY A 1 111 ? -14.223 20.146 -7.291 1.00 42.16 111 GLY A O 1
ATOM 825 N N . VAL A 1 112 ? -14.131 17.872 -7.318 1.00 45.44 112 VAL A N 1
ATOM 826 C CA . VAL A 1 112 ? -15.110 17.484 -8.341 1.00 45.44 112 VAL A CA 1
ATOM 827 C C . VAL A 1 112 ? -14.573 17.320 -9.763 1.00 45.44 112 VAL A C 1
ATOM 829 O O . VAL A 1 112 ? -14.327 18.263 -10.503 1.00 45.44 112 VAL A O 1
ATOM 832 N N . GLY A 1 113 ? -14.554 16.050 -10.165 1.00 39.62 113 GLY A N 1
ATOM 833 C CA . GLY A 1 113 ? -14.545 15.599 -11.549 1.00 39.62 113 GLY A CA 1
ATOM 834 C C . GLY A 1 113 ? -15.091 14.175 -11.661 1.00 39.62 113 GLY A C 1
ATOM 835 O O . GLY A 1 113 ? -14.414 13.295 -12.177 1.00 39.62 113 GLY A O 1
ATOM 836 N N . VAL A 1 114 ? -16.293 13.921 -11.127 1.00 52.19 114 VAL A N 1
ATOM 837 C CA . VAL A 1 114 ? -17.070 12.711 -11.446 1.00 52.19 114 VAL A CA 1
ATOM 838 C C . VAL A 1 114 ? -17.538 12.832 -12.893 1.00 52.19 114 VAL A C 1
ATOM 840 O O . VAL A 1 114 ? -18.285 13.755 -13.208 1.00 52.19 114 VAL A O 1
ATOM 843 N N . LEU A 1 115 ? -17.177 11.881 -13.755 1.00 45.25 115 LEU A N 1
ATOM 844 C CA . LEU A 1 115 ? -17.943 11.638 -14.976 1.00 45.25 115 LEU A CA 1
ATOM 845 C C . LEU A 1 115 ? -18.078 10.139 -15.255 1.00 45.25 115 LEU A C 1
ATOM 847 O O . LEU A 1 115 ? -17.288 9.509 -15.944 1.00 45.25 115 LEU A O 1
ATOM 851 N N . SER A 1 116 ? -19.125 9.607 -14.634 1.00 44.78 116 SER A N 1
ATOM 852 C CA . SER A 1 116 ? -20.181 8.800 -15.241 1.00 44.78 116 SER A CA 1
ATOM 853 C C . SER A 1 116 ? -19.819 7.705 -16.246 1.00 44.78 116 SER A C 1
ATOM 855 O O . SER A 1 116 ? -19.527 7.929 -17.417 1.00 44.78 116 SER A O 1
ATOM 857 N N . ALA A 1 117 ? -20.094 6.490 -15.778 1.00 52.00 117 ALA A N 1
ATOM 858 C CA . ALA A 1 117 ? -20.471 5.318 -16.545 1.00 52.00 117 ALA A CA 1
ATOM 859 C C . ALA A 1 117 ? -21.406 5.597 -17.738 1.00 52.00 117 ALA A C 1
ATOM 861 O O . ALA A 1 117 ? -22.410 6.300 -17.614 1.00 52.00 117 ALA A O 1
ATOM 862 N N . ARG A 1 118 ? -21.170 4.881 -18.842 1.00 60.81 118 ARG A N 1
ATOM 863 C CA . ARG A 1 118 ? -22.220 4.336 -19.722 1.00 60.81 118 ARG A CA 1
ATOM 864 C C . ARG A 1 118 ? -21.621 3.212 -20.572 1.00 60.81 118 ARG A C 1
ATOM 866 O O . ARG A 1 118 ? -20.804 3.443 -21.444 1.00 60.81 118 ARG A O 1
ATOM 873 N N . LEU A 1 119 ? -21.870 1.970 -20.170 1.00 55.34 119 LEU A N 1
ATOM 874 C CA . LEU A 1 119 ? -22.854 1.057 -20.770 1.00 55.34 119 LEU A CA 1
ATOM 875 C C . LEU A 1 119 ? -22.432 0.407 -22.109 1.00 55.34 119 LEU A C 1
ATOM 877 O O . LEU A 1 119 ? -22.628 0.974 -23.174 1.00 55.34 119 LEU A O 1
ATOM 881 N N . ARG A 1 120 ? -22.166 -0.903 -21.984 1.00 65.12 120 ARG A N 1
ATOM 882 C CA . ARG A 1 120 ? -22.975 -2.005 -22.550 1.00 65.12 120 ARG A CA 1
ATOM 883 C C . ARG A 1 120 ? -22.647 -2.480 -23.978 1.00 65.12 120 ARG A C 1
ATOM 885 O O . ARG A 1 120 ? -22.671 -1.701 -24.921 1.00 65.12 120 ARG A O 1
ATOM 892 N N . ARG A 1 121 ? -22.658 -3.822 -24.083 1.00 56.66 121 ARG A N 1
ATOM 893 C CA . ARG A 1 121 ? -22.808 -4.736 -25.246 1.00 56.66 121 ARG A CA 1
ATOM 894 C C . ARG A 1 121 ? -21.479 -5.373 -25.673 1.00 56.66 121 ARG A C 1
ATOM 896 O O . ARG A 1 121 ? -20.532 -4.648 -25.913 1.00 56.66 121 ARG A O 1
ATOM 903 N N . ARG A 1 122 ? -21.367 -6.694 -25.801 1.00 57.19 122 ARG A N 1
ATOM 904 C CA . ARG A 1 122 ? -22.373 -7.762 -25.930 1.00 57.19 122 ARG A CA 1
ATOM 905 C C . ARG A 1 122 ? -21.768 -9.086 -25.487 1.00 57.19 122 ARG A C 1
ATOM 907 O O . ARG A 1 122 ? -20.539 -9.213 -25.640 1.00 57.19 122 ARG A O 1
#

Foldseek 3Di:
DDLVCVCCVVVNVVLVVQLVVCVVVVDDQQRSCCVRPVGGPQVSVCVVCVVVVHHRDDDPDPCPPPPPDPPDPPPDDDDDDDDDDDDDDDPDDDDDDDDDDDDDDDDDDDDDDDDDDDDDDD

pLDDT: mean 72.64, std 22.65, range [36.31, 98.0]

Radius of gyration: 26.79 Å; chains: 1; bounding box: 55×65×41 Å

Secondary structure (DSSP, 8-state):
--HHHHHHHHHHHHHHHHHHHHHHTT--HHHHHHHHHS--HHHHHHHHHHHTTPPPP------TT--S--PPP-----------------TTS-----------------------------